Protein AF-A0AAD5II55-F1 (afdb_monomer)

Nearest PDB structures (foldseek):
  7eeb-assembly1_M  TM=4.948E-01  e=6.769E+00  Mus musculus
  8qbw-assembly1_A  TM=2.727E-01  e=3.934E+00  Nostoc punctiforme
  8xje-assembly3_C  TM=2.285E-01  e=5.649E+00  Campylobacter jejuni
  7o3x-assembly1_D  TM=2.751E-01  e=9.152E+00  Synechocystis sp. PCC 6803 substr. Kazusa

Sequence (160 aa):
MDKTEKFDFVLTSLQNTVIQVVPKINEISRMDQEHDDYPKQEIVVFLEQLEKGKELVATCADIPRWNKYKRRKYAKRFADMDSSLRKLLEVQFQAEQVLYIKKMLSEMAAINKKLDRINIQIPEGVSGGGESSNAAATDQSSDDQTAGRQSRFEMRFRRK

InterPro domains:
  IPR008808 Powdery mildew resistance protein, RPW8 domain [PF05659] (2-116)
  IPR008808 Powdery mildew resistance protein, RPW8 domain [PS51153] (1-127)

Solvent-accessible surface area (backbone atoms only — not comparable to full-atom values): 10007 Å² total; per-residue (Å²): 133,56,76,64,58,54,38,54,50,44,52,52,52,40,50,52,53,48,69,66,45,50,64,56,52,52,50,52,53,50,51,30,57,77,67,77,43,76,78,51,71,65,56,54,53,50,51,54,53,49,52,55,45,53,54,51,51,56,62,53,68,75,51,60,87,85,47,57,66,62,52,52,56,49,37,50,50,51,45,56,47,42,51,51,53,48,47,43,56,67,48,51,53,45,53,50,49,55,52,52,53,52,51,51,52,53,51,49,53,53,50,52,58,52,50,58,54,54,68,70,65,63,73,83,79,85,81,88,86,82,91,80,88,84,87,83,90,81,86,88,82,87,84,90,80,88,80,83,82,90,85,83,90,79,85,79,86,78,88,130

Structure (mmCIF, N/CA/C/O backbone):
data_AF-A0AAD5II55-F1
#
_entry.id   AF-A0AAD5II55-F1
#
loop_
_atom_site.group_PDB
_atom_site.id
_atom_site.type_symbol
_atom_site.label_atom_id
_atom_site.label_alt_id
_atom_site.label_comp_id
_atom_site.label_asym_id
_atom_site.label_entity_id
_atom_site.label_seq_id
_atom_site.pdbx_PDB_ins_code
_atom_site.Cartn_x
_atom_site.Cartn_y
_atom_site.Cartn_z
_atom_site.occupancy
_atom_site.B_iso_or_equiv
_atom_site.auth_seq_id
_atom_site.auth_comp_id
_atom_site.auth_asym_id
_atom_site.auth_atom_id
_atom_site.pdbx_PDB_model_num
ATOM 1 N N . MET A 1 1 ? 4.873 2.244 27.725 1.00 56.47 1 MET A N 1
ATOM 2 C CA . MET A 1 1 ? 3.871 2.730 26.761 1.00 56.47 1 MET A CA 1
ATOM 3 C C . MET A 1 1 ? 2.494 2.290 27.215 1.00 56.47 1 MET A C 1
ATOM 5 O O . MET A 1 1 ? 2.257 1.087 27.342 1.00 56.47 1 MET A O 1
ATOM 9 N N . ASP A 1 2 ? 1.616 3.245 27.501 1.00 70.75 2 ASP A N 1
ATOM 10 C CA . ASP A 1 2 ? 0.198 2.972 27.730 1.00 70.75 2 ASP A CA 1
ATOM 11 C C . ASP A 1 2 ? -0.461 2.443 26.437 1.00 70.75 2 ASP A C 1
ATOM 13 O O . ASP A 1 2 ? -0.000 2.659 25.315 1.00 70.75 2 ASP A O 1
ATOM 17 N N . LYS A 1 3 ? -1.561 1.699 26.576 1.00 62.81 3 LYS A N 1
ATOM 18 C CA . LYS A 1 3 ? -2.315 1.135 25.445 1.00 62.81 3 LYS A CA 1
ATOM 19 C C . LYS A 1 3 ? -2.918 2.212 24.545 1.00 62.81 3 LYS A C 1
ATOM 21 O O . LYS A 1 3 ? -3.147 1.930 23.372 1.00 62.81 3 LYS A O 1
ATOM 26 N N . THR A 1 4 ? -3.192 3.394 25.092 1.00 67.62 4 THR A N 1
ATOM 27 C CA . THR A 1 4 ? -3.694 4.547 24.338 1.00 67.62 4 THR A CA 1
ATOM 28 C C . THR A 1 4 ? -2.576 5.135 23.478 1.00 67.62 4 THR A C 1
ATOM 30 O O . THR A 1 4 ? -2.735 5.222 22.265 1.00 67.62 4 THR A O 1
ATOM 33 N N . GLU A 1 5 ? -1.395 5.356 24.067 1.00 74.44 5 GLU A N 1
ATOM 34 C CA . GLU A 1 5 ? -0.192 5.825 23.359 1.00 74.44 5 GLU A CA 1
ATOM 35 C C . GLU A 1 5 ? 0.206 4.897 22.203 1.00 74.44 5 GLU A C 1
ATOM 37 O O . GLU A 1 5 ? 0.572 5.356 21.125 1.00 74.44 5 GLU A O 1
ATOM 42 N N . LYS A 1 6 ? 0.099 3.573 22.394 1.00 77.00 6 LYS A N 1
ATOM 43 C CA . LYS A 1 6 ? 0.403 2.600 21.333 1.00 77.00 6 LYS A CA 1
ATOM 44 C C . LYS A 1 6 ? -0.558 2.706 20.144 1.00 77.00 6 LYS A C 1
ATOM 46 O O . LYS A 1 6 ? -0.139 2.486 19.012 1.00 77.00 6 LYS A O 1
ATOM 51 N N . PHE A 1 7 ? -1.837 2.993 20.389 1.00 77.00 7 PHE A N 1
ATOM 52 C CA . PHE A 1 7 ? -2.826 3.155 19.321 1.00 77.00 7 PHE A CA 1
ATOM 53 C C . PHE A 1 7 ? -2.544 4.419 18.505 1.00 77.00 7 PHE A C 1
ATOM 55 O O . PHE A 1 7 ? -2.477 4.344 17.280 1.00 77.00 7 PHE A O 1
ATOM 62 N N . ASP A 1 8 ? -2.318 5.543 19.185 1.00 81.75 8 ASP A N 1
ATOM 63 C CA . ASP A 1 8 ? -2.067 6.830 18.532 1.00 81.75 8 ASP A CA 1
ATOM 64 C C . ASP A 1 8 ? -0.751 6.804 17.736 1.00 81.75 8 ASP A C 1
ATOM 66 O O . ASP A 1 8 ? -0.700 7.281 16.601 1.00 81.75 8 ASP A O 1
ATOM 70 N N . PHE A 1 9 ? 0.291 6.156 18.271 1.00 85.75 9 PHE A N 1
ATOM 71 C CA . PHE A 1 9 ? 1.550 5.936 17.556 1.00 85.75 9 PHE A CA 1
ATOM 72 C C . PHE A 1 9 ? 1.359 5.148 16.252 1.00 85.75 9 PHE A C 1
ATOM 74 O O . PHE A 1 9 ? 1.837 5.574 15.201 1.00 85.75 9 PHE A O 1
ATOM 81 N N . VAL A 1 10 ? 0.649 4.014 16.300 1.00 84.88 10 VAL A N 1
ATOM 82 C CA . VAL A 1 10 ? 0.409 3.175 15.112 1.00 84.88 10 VAL A CA 1
ATOM 83 C C . VAL A 1 10 ? -0.384 3.941 14.056 1.00 84.88 10 VAL A C 1
ATOM 85 O O . VAL A 1 10 ? -0.035 3.890 12.879 1.00 84.88 10 VAL A O 1
ATOM 88 N N . LEU A 1 11 ? -1.418 4.681 14.465 1.00 85.06 11 LEU A N 1
ATOM 89 C CA . LEU A 1 11 ? -2.237 5.458 13.538 1.00 85.06 11 LEU A CA 1
ATOM 90 C C . LEU A 1 11 ? -1.430 6.584 12.876 1.00 85.06 11 LEU A C 1
ATOM 92 O O . LEU A 1 11 ? -1.518 6.772 11.666 1.00 85.06 11 LEU A O 1
ATOM 96 N N . THR A 1 12 ? -0.596 7.276 13.654 1.00 88.56 12 THR A N 1
ATOM 97 C CA . THR A 1 12 ? 0.290 8.338 13.155 1.00 88.56 12 THR A CA 1
ATOM 98 C C . THR A 1 12 ? 1.328 7.782 12.180 1.00 88.56 12 THR A C 1
ATOM 100 O O . THR A 1 12 ? 1.581 8.371 11.132 1.00 88.56 12 THR A O 1
ATOM 103 N N . SER A 1 13 ? 1.919 6.626 12.498 1.00 88.00 13 SER A N 1
ATOM 104 C CA . SER A 1 13 ? 2.882 5.956 11.621 1.00 88.00 13 SER A CA 1
ATOM 105 C C . SER A 1 13 ? 2.250 5.572 10.282 1.00 88.00 13 SER A C 1
ATOM 107 O O . SER A 1 13 ? 2.800 5.915 9.236 1.00 88.00 13 SER A O 1
ATOM 109 N N . LEU A 1 14 ? 1.061 4.960 10.315 1.00 88.81 14 LEU A N 1
ATOM 110 C CA . LEU A 1 14 ? 0.301 4.614 9.116 1.00 88.81 14 LEU A CA 1
ATOM 111 C C . LEU A 1 14 ? -0.046 5.861 8.291 1.00 88.81 14 LEU A C 1
ATOM 113 O O . LEU A 1 14 ? 0.156 5.874 7.079 1.00 88.81 14 LEU A O 1
ATOM 117 N N . GLN A 1 15 ? -0.528 6.924 8.939 1.00 89.75 15 GLN A N 1
ATOM 118 C CA . GLN A 1 15 ? -0.856 8.184 8.272 1.00 89.75 15 GLN A CA 1
ATOM 119 C C . GLN A 1 15 ? 0.362 8.780 7.557 1.00 89.75 15 GLN A C 1
ATOM 121 O O . GLN A 1 15 ? 0.253 9.184 6.401 1.00 89.75 15 GLN A O 1
ATOM 126 N N . ASN A 1 16 ? 1.525 8.790 8.211 1.00 90.50 16 ASN A N 1
ATOM 127 C CA . ASN A 1 16 ? 2.764 9.268 7.603 1.00 90.50 16 ASN A CA 1
ATOM 128 C C . ASN A 1 16 ? 3.149 8.436 6.374 1.00 90.50 16 ASN A C 1
ATOM 130 O O . ASN A 1 16 ? 3.485 9.012 5.340 1.00 90.50 16 ASN A O 1
ATOM 134 N N . THR A 1 17 ? 3.044 7.103 6.457 1.00 89.06 17 THR A N 1
ATOM 135 C CA . THR A 1 17 ? 3.273 6.210 5.311 1.00 89.06 17 THR A CA 1
ATOM 136 C C . THR A 1 17 ? 2.356 6.587 4.141 1.00 89.06 17 THR A C 1
ATOM 138 O O . THR A 1 17 ? 2.827 6.785 3.023 1.00 89.06 17 THR A O 1
ATOM 141 N N . VAL A 1 18 ? 1.054 6.752 4.390 1.00 90.44 18 VAL A N 1
ATOM 142 C CA . VAL A 1 18 ? 0.067 7.083 3.349 1.00 90.44 18 VAL A CA 1
ATOM 143 C C . VAL A 1 18 ? 0.353 8.446 2.712 1.00 90.44 18 VAL A C 1
ATOM 145 O O . VAL A 1 18 ? 0.413 8.537 1.487 1.00 90.44 18 VAL A O 1
ATOM 148 N N . ILE A 1 19 ? 0.593 9.488 3.519 1.00 93.00 19 ILE A N 1
ATOM 149 C CA . ILE A 1 19 ? 0.882 10.851 3.033 1.00 93.00 19 ILE A CA 1
ATOM 150 C C . ILE A 1 19 ? 2.122 10.876 2.132 1.00 93.00 19 ILE A C 1
ATOM 152 O O . ILE A 1 19 ? 2.153 11.607 1.146 1.00 93.00 19 ILE A O 1
ATOM 156 N N . GLN A 1 20 ? 3.143 10.081 2.452 1.00 89.62 20 GLN A N 1
ATOM 157 C CA . GLN A 1 20 ? 4.381 10.049 1.675 1.00 89.62 20 GLN A CA 1
ATOM 158 C C . GLN A 1 20 ? 4.263 9.242 0.379 1.00 89.62 20 GLN A C 1
ATOM 160 O O . GLN A 1 20 ? 4.888 9.591 -0.625 1.00 89.62 20 GLN A O 1
ATOM 165 N N . VAL A 1 21 ? 3.509 8.143 0.404 1.00 88.44 21 VAL A N 1
ATOM 166 C CA . VAL A 1 21 ? 3.527 7.140 -0.668 1.00 88.44 21 VAL A CA 1
ATOM 167 C C . VAL A 1 21 ? 2.437 7.385 -1.708 1.00 88.44 21 VAL A C 1
ATOM 169 O O . VAL A 1 21 ? 2.707 7.249 -2.900 1.00 88.44 21 VAL A O 1
ATOM 172 N N . VAL A 1 22 ? 1.234 7.797 -1.295 1.00 90.06 22 VAL A N 1
ATOM 173 C CA . VAL A 1 22 ? 0.099 7.996 -2.216 1.00 90.06 22 VAL A CA 1
ATOM 174 C C . VAL A 1 22 ? 0.416 8.970 -3.356 1.00 90.06 22 VAL A C 1
ATOM 176 O O . VAL A 1 22 ? 0.164 8.606 -4.504 1.00 90.06 22 VAL A O 1
ATOM 179 N N . PRO A 1 23 ? 1.027 10.150 -3.120 1.00 92.88 23 PRO A N 1
ATOM 180 C CA . PRO A 1 23 ? 1.348 11.067 -4.214 1.00 92.88 23 PRO A CA 1
ATOM 181 C C . PRO A 1 23 ? 2.283 10.443 -5.258 1.00 92.88 23 PRO A C 1
ATOM 183 O O . PRO A 1 23 ? 2.119 10.674 -6.450 1.00 92.88 23 PRO A O 1
ATOM 186 N N . LYS A 1 24 ? 3.236 9.612 -4.818 1.00 90.06 24 LYS A N 1
ATOM 187 C CA . LYS A 1 24 ? 4.198 8.941 -5.703 1.00 90.06 24 LYS A CA 1
ATOM 188 C C . LYS A 1 24 ? 3.529 7.858 -6.544 1.00 90.06 24 LYS A C 1
ATOM 190 O O . LYS A 1 24 ? 3.827 7.736 -7.722 1.00 90.06 24 LYS A O 1
ATOM 195 N N . ILE A 1 25 ? 2.625 7.082 -5.951 1.00 86.94 25 ILE A N 1
ATOM 196 C CA . ILE A 1 25 ? 1.902 6.029 -6.676 1.00 86.94 25 ILE A CA 1
ATOM 197 C C . ILE A 1 25 ? 0.906 6.620 -7.675 1.00 86.94 25 ILE A C 1
ATOM 199 O O . ILE A 1 25 ? 0.767 6.087 -8.774 1.00 86.94 25 ILE A O 1
ATOM 203 N N . ASN A 1 26 ? 0.274 7.747 -7.342 1.00 88.38 26 ASN A N 1
ATOM 204 C CA . ASN A 1 26 ? -0.575 8.469 -8.288 1.00 88.38 26 ASN A CA 1
ATOM 205 C C . ASN A 1 26 ? 0.228 8.984 -9.488 1.00 88.38 26 ASN A C 1
ATOM 207 O O . ASN A 1 26 ? -0.237 8.876 -10.617 1.00 88.38 26 ASN A O 1
ATOM 211 N N . GLU A 1 27 ? 1.438 9.495 -9.251 1.00 89.50 27 GLU A N 1
ATOM 212 C CA . GLU A 1 27 ? 2.340 9.923 -10.324 1.00 89.50 27 GLU A CA 1
ATOM 213 C C . GLU A 1 27 ? 2.714 8.758 -11.249 1.00 89.50 27 GLU A C 1
ATOM 215 O O . GLU A 1 27 ? 2.586 8.879 -12.464 1.00 89.50 27 GLU A O 1
ATOM 220 N N . ILE A 1 28 ? 3.095 7.606 -10.679 1.00 84.88 28 ILE A N 1
ATOM 221 C CA . ILE A 1 28 ? 3.406 6.393 -11.453 1.00 84.88 28 ILE A CA 1
ATOM 222 C C . ILE A 1 28 ? 2.187 5.949 -12.268 1.00 84.88 28 ILE A C 1
ATOM 224 O O . ILE A 1 28 ? 2.313 5.672 -13.452 1.00 84.88 28 ILE A O 1
ATOM 228 N N . SER A 1 29 ? 1.001 5.938 -11.658 1.00 83.88 29 SER A N 1
ATOM 229 C CA . SER A 1 29 ? -0.232 5.533 -12.345 1.00 83.88 29 SER A CA 1
ATOM 230 C C . SER A 1 29 ? -0.579 6.468 -13.506 1.00 83.88 29 SER A C 1
ATOM 232 O O . SER A 1 29 ? -1.087 6.011 -14.526 1.00 83.88 29 SER A O 1
ATOM 234 N N . ARG A 1 30 ? -0.305 7.774 -13.368 1.00 87.19 30 ARG A N 1
ATOM 235 C CA . ARG A 1 30 ? -0.500 8.747 -14.449 1.00 87.19 30 ARG A CA 1
ATOM 236 C C . ARG A 1 30 ? 0.478 8.499 -15.597 1.00 87.19 30 ARG A C 1
ATOM 238 O O . ARG A 1 30 ? 0.061 8.490 -16.746 1.00 87.19 30 ARG A O 1
ATOM 245 N N . MET A 1 31 ? 1.750 8.258 -15.284 1.00 82.88 31 MET A N 1
ATOM 246 C CA . MET A 1 31 ? 2.759 7.915 -16.289 1.00 82.88 31 MET A CA 1
ATOM 247 C C . MET A 1 31 ? 2.400 6.625 -17.034 1.00 82.88 31 MET A C 1
ATOM 249 O O . MET A 1 31 ? 2.469 6.601 -18.256 1.00 82.88 31 MET A O 1
ATOM 253 N N . ASP A 1 32 ? 1.979 5.575 -16.321 1.00 81.62 32 ASP A N 1
ATOM 254 C CA . ASP A 1 32 ? 1.573 4.310 -16.944 1.00 81.62 32 ASP A CA 1
ATOM 255 C C . ASP A 1 32 ? 0.414 4.550 -17.945 1.00 81.62 32 ASP A C 1
ATOM 257 O O . ASP A 1 32 ? 0.454 4.055 -19.068 1.00 81.62 32 ASP A O 1
ATOM 261 N N . GLN A 1 33 ? -0.564 5.402 -17.602 1.00 80.44 33 GLN A N 1
ATOM 262 C CA . GLN A 1 33 ? -1.641 5.808 -18.523 1.00 80.44 33 GLN A CA 1
ATOM 263 C C . GLN A 1 33 ? -1.143 6.594 -19.744 1.00 80.44 33 GLN A C 1
ATOM 265 O O . GLN A 1 33 ? -1.639 6.381 -20.845 1.00 80.44 33 GLN A O 1
ATOM 270 N N . GLU A 1 34 ? -0.187 7.510 -19.565 1.00 82.06 34 GLU A N 1
ATOM 271 C CA . GLU A 1 34 ? 0.408 8.287 -20.664 1.00 82.06 34 GLU A CA 1
ATOM 272 C C . GLU A 1 34 ? 1.179 7.394 -21.658 1.00 82.06 34 GLU A C 1
ATOM 274 O O . GLU A 1 34 ? 1.316 7.750 -22.829 1.00 82.06 34 GLU A O 1
ATOM 279 N N . HIS A 1 35 ? 1.659 6.232 -21.205 1.00 76.44 35 HIS A N 1
ATOM 280 C CA . HIS A 1 35 ? 2.429 5.275 -21.998 1.00 76.44 35 HIS A CA 1
ATOM 281 C C . HIS A 1 35 ? 1.611 4.081 -22.532 1.00 76.44 35 HIS A C 1
ATOM 283 O O . HIS A 1 35 ? 2.206 3.176 -23.116 1.00 76.44 35 HIS A O 1
ATOM 289 N N . ASP A 1 36 ? 0.277 4.080 -22.377 1.00 74.75 36 ASP A N 1
ATOM 290 C CA . ASP A 1 36 ? -0.605 2.932 -22.680 1.00 74.75 36 ASP A CA 1
ATOM 291 C C . ASP A 1 36 ? -0.168 1.628 -21.968 1.00 74.75 36 ASP A C 1
ATOM 293 O O . ASP A 1 36 ? -0.450 0.509 -22.411 1.00 74.75 36 ASP A O 1
ATOM 297 N N . ASP A 1 37 ? 0.507 1.763 -20.824 1.00 74.94 37 ASP A N 1
ATOM 298 C CA . ASP A 1 37 ? 0.908 0.646 -19.982 1.00 74.94 37 ASP A CA 1
ATOM 299 C C . ASP A 1 37 ? -0.247 0.238 -19.056 1.00 74.94 37 ASP A C 1
ATOM 301 O O . ASP A 1 37 ? -0.976 1.057 -18.487 1.00 74.94 37 ASP A O 1
ATOM 305 N N . TYR A 1 38 ? -0.417 -1.072 -18.864 1.00 67.06 38 TYR A N 1
ATOM 306 C CA . TYR A 1 38 ? -1.374 -1.573 -17.880 1.00 67.06 38 TYR A CA 1
ATOM 307 C C . TYR A 1 38 ? -0.916 -1.208 -16.461 1.00 67.06 38 TYR A C 1
ATOM 309 O O . TYR A 1 38 ? 0.264 -1.397 -16.143 1.00 67.06 38 TYR A O 1
ATOM 317 N N . PRO A 1 39 ? -1.837 -0.770 -15.575 1.00 68.31 39 PRO A N 1
ATOM 318 C CA . PRO A 1 39 ? -1.494 -0.489 -14.191 1.00 68.31 39 PRO A CA 1
ATOM 319 C C . PRO A 1 39 ? -0.881 -1.733 -13.557 1.00 68.31 39 PRO A C 1
ATOM 321 O O . PRO A 1 39 ? -1.451 -2.829 -13.606 1.00 68.31 39 PRO A O 1
ATOM 324 N N . LYS A 1 40 ? 0.299 -1.552 -12.965 1.00 79.69 40 LYS A N 1
ATOM 325 C CA . LYS A 1 40 ? 1.058 -2.651 -12.368 1.00 79.69 40 LYS A CA 1
ATOM 326 C C . LYS A 1 40 ? 0.231 -3.320 -11.274 1.00 79.69 40 LYS A C 1
ATOM 328 O O . LYS A 1 40 ? -0.425 -2.645 -10.474 1.00 79.69 40 LYS A O 1
ATOM 333 N N . GLN A 1 41 ? 0.256 -4.651 -11.233 1.00 83.31 41 GLN A N 1
ATOM 334 C CA . GLN A 1 41 ? -0.540 -5.445 -10.294 1.00 83.31 41 GLN A CA 1
ATOM 335 C C . GLN A 1 41 ? -0.314 -4.997 -8.841 1.00 83.31 41 GLN A C 1
ATOM 337 O O . GLN A 1 41 ? -1.219 -5.028 -8.013 1.00 83.31 41 GLN A O 1
ATOM 342 N N . GLU A 1 42 ? 0.886 -4.537 -8.530 1.00 83.75 42 GLU A N 1
ATOM 343 C CA . GLU A 1 42 ? 1.328 -4.123 -7.208 1.00 83.75 42 GLU A CA 1
ATOM 344 C C . GLU A 1 42 ? 0.766 -2.760 -6.818 1.00 83.75 42 GLU A C 1
ATOM 346 O O . GLU A 1 42 ? 0.423 -2.549 -5.655 1.00 83.75 42 GLU A O 1
ATOM 351 N N . ILE A 1 43 ? 0.567 -1.870 -7.794 1.00 85.31 43 ILE A N 1
ATOM 352 C CA . ILE A 1 43 ? -0.177 -0.620 -7.612 1.00 85.31 43 ILE A CA 1
ATOM 353 C C . ILE A 1 43 ? -1.643 -0.934 -7.314 1.00 85.31 43 ILE A C 1
ATOM 355 O O . ILE A 1 43 ? -2.205 -0.374 -6.373 1.00 85.31 43 ILE A O 1
ATOM 359 N N . VAL A 1 44 ? -2.251 -1.869 -8.050 1.00 87.69 44 VAL A N 1
ATOM 360 C CA . VAL A 1 44 ? -3.639 -2.293 -7.802 1.00 87.69 44 VAL A CA 1
ATOM 361 C C . VAL A 1 44 ? -3.785 -2.852 -6.385 1.00 87.69 44 VAL A C 1
ATOM 363 O O . VAL A 1 44 ? -4.626 -2.383 -5.618 1.00 87.69 44 VAL A O 1
ATOM 366 N N . VAL A 1 45 ? -2.911 -3.781 -5.985 1.00 89.50 45 VAL A N 1
ATOM 367 C CA . VAL A 1 45 ? -2.924 -4.369 -4.634 1.00 89.50 45 VAL A CA 1
ATOM 368 C C . VAL A 1 45 ? -2.661 -3.309 -3.557 1.00 89.50 45 VAL A C 1
ATOM 370 O O . VAL A 1 45 ? -3.273 -3.355 -2.486 1.00 89.50 45 VAL A O 1
ATOM 373 N N . PHE A 1 46 ? -1.786 -2.333 -3.820 1.00 89.88 46 PHE A N 1
ATOM 374 C CA . PHE A 1 46 ? -1.556 -1.214 -2.908 1.00 89.88 46 PHE A CA 1
ATOM 375 C C . PHE A 1 46 ? -2.832 -0.392 -2.688 1.00 89.88 46 PHE A C 1
ATOM 377 O O . PHE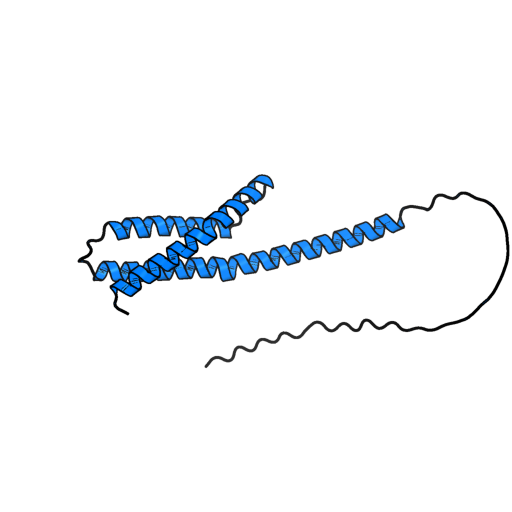 A 1 46 ? -3.211 -0.141 -1.541 1.00 89.88 46 PHE A O 1
ATOM 384 N N . LEU A 1 47 ? -3.514 -0.003 -3.768 1.00 89.44 47 LEU A N 1
ATOM 385 C CA . LEU A 1 47 ? -4.744 0.789 -3.708 1.00 89.44 47 LEU A CA 1
ATOM 386 C C . LEU A 1 47 ? -5.874 0.032 -2.997 1.00 89.44 47 LEU A C 1
ATOM 388 O O . LEU A 1 47 ? -6.544 0.603 -2.136 1.00 89.44 47 LEU A O 1
ATOM 392 N N . GLU A 1 48 ? -6.033 -1.266 -3.260 1.00 91.62 48 GLU A N 1
ATOM 393 C CA . GLU A 1 48 ? -6.988 -2.113 -2.533 1.00 91.62 48 GLU A CA 1
ATOM 394 C C . GLU A 1 48 ? -6.711 -2.144 -1.023 1.00 91.62 48 GLU A C 1
ATOM 396 O O . GLU A 1 48 ? -7.634 -2.149 -0.203 1.00 91.62 48 GLU A O 1
ATOM 401 N N . GLN A 1 49 ? -5.436 -2.173 -0.629 1.00 91.94 49 GLN A N 1
ATOM 402 C CA . GLN A 1 49 ? -5.058 -2.171 0.780 1.00 91.94 49 GLN A CA 1
ATOM 403 C C . GLN A 1 49 ? -5.363 -0.827 1.453 1.00 91.94 49 GLN A C 1
ATOM 405 O O . GLN A 1 49 ? -5.755 -0.807 2.624 1.00 91.94 49 GLN A O 1
ATOM 410 N N . LEU A 1 50 ? -5.236 0.284 0.721 1.00 91.69 50 LEU A N 1
ATOM 411 C CA . LEU A 1 50 ? -5.647 1.602 1.200 1.00 91.69 50 LEU A CA 1
ATOM 412 C C . LEU A 1 50 ? -7.163 1.719 1.358 1.00 91.69 50 LEU A C 1
ATOM 414 O O . LEU A 1 50 ? -7.614 2.276 2.360 1.00 91.69 50 LEU A O 1
ATOM 418 N N . GLU A 1 51 ? -7.948 1.152 0.441 1.00 92.12 51 GLU A N 1
ATOM 419 C CA . GLU A 1 51 ? -9.411 1.170 0.556 1.00 92.12 51 GLU A CA 1
ATOM 420 C C . GLU A 1 51 ? -9.878 0.382 1.792 1.00 92.12 51 GLU A C 1
ATOM 422 O O . GLU A 1 51 ? -10.649 0.895 2.606 1.00 92.12 51 GLU A O 1
ATOM 427 N N . LYS A 1 52 ? -9.288 -0.796 2.048 1.00 92.12 52 LYS A N 1
ATOM 428 C CA . LYS A 1 52 ? -9.495 -1.536 3.312 1.00 92.12 52 LYS A CA 1
ATOM 429 C C . LYS A 1 52 ? -9.106 -0.701 4.537 1.00 92.12 52 LYS A C 1
ATOM 431 O O . LYS A 1 52 ? -9.711 -0.825 5.603 1.00 92.12 52 LYS A O 1
ATOM 436 N N . GLY A 1 53 ? -8.081 0.142 4.412 1.00 90.88 53 GLY A N 1
ATOM 437 C CA . GLY A 1 53 ? -7.655 1.064 5.464 1.00 90.88 53 GLY A CA 1
ATOM 438 C C . GLY A 1 53 ? -8.672 2.148 5.757 1.00 90.88 53 GLY A C 1
ATOM 439 O O . GLY A 1 53 ? -8.974 2.402 6.924 1.00 90.88 53 GLY A O 1
ATOM 440 N N . LYS A 1 54 ? -9.261 2.729 4.716 1.00 91.12 54 LYS A N 1
ATOM 441 C CA . LYS A 1 54 ? -10.336 3.711 4.838 1.00 91.12 54 LYS A CA 1
ATOM 442 C C . LYS A 1 54 ? -11.548 3.125 5.566 1.00 91.12 54 LYS A C 1
ATOM 444 O O . LYS A 1 54 ? -12.033 3.736 6.519 1.00 91.12 54 LYS A O 1
ATOM 449 N N . GLU A 1 55 ? -11.972 1.914 5.206 1.00 92.06 55 GLU A N 1
ATOM 450 C CA . GLU A 1 55 ? -13.046 1.197 5.912 1.00 92.06 55 GLU A CA 1
ATOM 451 C C . GLU A 1 55 ? -12.699 0.927 7.386 1.00 92.06 55 GLU A C 1
ATOM 453 O O . GLU A 1 55 ? -13.536 1.080 8.284 1.00 92.06 55 GLU A O 1
ATOM 458 N N . LEU A 1 56 ? -11.443 0.556 7.659 1.00 91.50 56 LEU A N 1
ATOM 459 C CA . LEU A 1 56 ? -10.961 0.289 9.011 1.00 91.50 56 LEU A CA 1
ATOM 460 C C . LEU A 1 56 ? -10.969 1.554 9.883 1.00 91.50 56 LEU A C 1
ATOM 462 O O . LEU A 1 56 ? -11.364 1.479 11.049 1.00 91.50 56 LEU A O 1
ATOM 466 N N . VAL A 1 57 ? -10.564 2.703 9.328 1.00 89.62 57 VAL A N 1
ATOM 467 C CA . VAL A 1 57 ? -10.623 4.013 9.998 1.00 89.62 57 VAL A CA 1
ATOM 468 C C . VAL A 1 57 ? -12.067 4.414 10.274 1.00 89.62 57 VAL A C 1
ATOM 470 O O . VAL A 1 57 ? -12.374 4.750 11.418 1.00 89.62 57 VAL A O 1
ATOM 473 N N . ALA A 1 58 ? -12.951 4.311 9.278 1.00 90.50 58 ALA A N 1
ATOM 474 C CA . ALA A 1 58 ? -14.368 4.637 9.427 1.00 90.50 58 ALA A CA 1
ATOM 475 C C . ALA A 1 58 ? -15.010 3.812 10.552 1.00 90.50 58 ALA A C 1
ATOM 477 O O . ALA A 1 58 ? -15.536 4.363 11.515 1.00 90.50 58 ALA A O 1
ATOM 478 N N . THR A 1 59 ? -14.832 2.489 10.517 1.00 89.38 59 THR A N 1
ATOM 479 C CA . THR A 1 59 ? -15.381 1.603 11.554 1.00 89.38 59 THR A CA 1
ATOM 480 C C . THR A 1 59 ? -14.764 1.869 12.931 1.00 89.38 59 THR A C 1
ATOM 482 O O . THR A 1 59 ? -15.407 1.656 13.959 1.00 89.38 59 THR A O 1
ATOM 485 N N . CYS A 1 60 ? -13.499 2.301 12.992 1.00 87.31 60 CYS A N 1
ATOM 486 C CA . CYS A 1 60 ? -12.854 2.639 14.256 1.00 87.31 60 CYS A CA 1
ATOM 487 C C . CYS A 1 60 ? -13.382 3.950 14.856 1.00 87.31 60 CYS A C 1
ATOM 489 O O . CYS A 1 60 ? -13.429 4.062 16.084 1.00 87.31 60 CYS A O 1
ATOM 491 N N . ALA A 1 61 ? -13.760 4.922 14.021 1.00 86.62 61 ALA A N 1
ATOM 492 C CA . ALA A 1 61 ? -14.289 6.213 14.456 1.00 86.62 61 ALA A CA 1
ATOM 493 C C . ALA A 1 61 ? -15.619 6.065 15.213 1.00 86.62 61 ALA A C 1
ATOM 495 O O . ALA A 1 61 ? -15.841 6.761 16.204 1.00 86.62 61 ALA A O 1
ATOM 496 N N . ASP A 1 62 ? -16.436 5.083 14.830 1.00 89.12 62 ASP A N 1
ATOM 497 C CA . ASP A 1 62 ? -17.726 4.789 15.467 1.00 89.12 62 ASP A CA 1
ATOM 498 C C . ASP A 1 62 ? -17.599 4.106 16.840 1.00 89.12 62 ASP A C 1
ATOM 500 O O . ASP A 1 62 ? -18.586 3.895 17.550 1.00 89.12 62 ASP A O 1
ATOM 504 N N . ILE A 1 63 ? -16.388 3.707 17.247 1.00 86.19 63 ILE A N 1
ATOM 505 C CA . ILE A 1 63 ? -16.175 2.977 18.499 1.00 86.19 63 ILE A CA 1
ATOM 506 C C . ILE A 1 63 ? -16.104 3.968 19.665 1.00 86.19 63 ILE A C 1
ATOM 508 O O . ILE A 1 63 ? -15.176 4.779 19.731 1.00 86.19 63 ILE A O 1
ATOM 512 N N . PRO A 1 64 ? -16.985 3.845 20.678 1.00 85.62 64 PRO A N 1
ATOM 513 C CA . PRO A 1 64 ? -16.925 4.712 21.845 1.00 85.62 64 PRO A CA 1
ATOM 514 C C . PRO A 1 64 ? -15.577 4.606 22.568 1.00 85.62 64 PRO A C 1
ATOM 516 O O . PRO A 1 64 ? -15.057 3.505 22.779 1.00 85.62 64 PRO A O 1
ATOM 519 N N . ARG A 1 65 ? -15.032 5.742 23.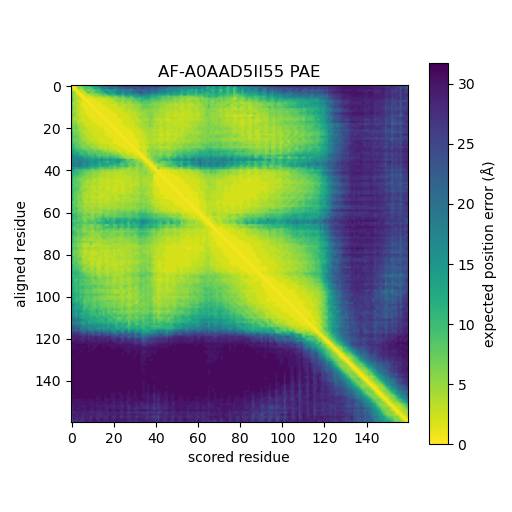030 1.00 78.88 65 ARG A N 1
ATOM 520 C CA . ARG A 1 65 ? -13.712 5.806 23.698 1.00 78.88 65 ARG A CA 1
ATOM 521 C C . ARG A 1 65 ? -13.586 4.872 24.907 1.00 78.88 65 ARG A C 1
ATOM 523 O O . ARG A 1 65 ? -12.488 4.385 25.178 1.00 78.88 65 ARG A O 1
ATOM 530 N N . TRP A 1 66 ? -14.686 4.600 25.610 1.00 82.12 66 TRP A N 1
ATOM 531 C CA . TRP A 1 66 ? -14.719 3.698 26.765 1.00 82.12 66 TRP A CA 1
ATOM 532 C C . TRP A 1 66 ? -14.568 2.215 26.384 1.00 82.12 66 TRP A C 1
ATOM 534 O O . TRP A 1 66 ? -14.174 1.403 27.223 1.00 82.12 66 TRP A O 1
ATOM 544 N N . ASN A 1 67 ? -14.786 1.840 25.118 1.00 87.06 67 ASN A N 1
ATOM 545 C CA . ASN A 1 67 ? -14.634 0.465 24.646 1.00 87.06 67 ASN A CA 1
ATOM 546 C C . ASN A 1 67 ? -13.160 0.113 24.364 1.00 87.06 67 ASN A C 1
ATOM 548 O O . ASN A 1 67 ? -12.712 -0.051 23.224 1.00 87.06 67 ASN A O 1
ATOM 552 N N . LYS A 1 68 ? -12.389 -0.032 25.447 1.00 82.25 68 LYS A N 1
ATOM 553 C CA . LYS A 1 68 ? -10.949 -0.335 25.407 1.00 82.25 68 LYS A CA 1
ATOM 554 C C . LYS A 1 68 ? -10.633 -1.671 24.721 1.00 82.25 68 LYS A C 1
ATOM 556 O O . LYS A 1 68 ? -9.575 -1.797 24.106 1.00 82.25 68 LYS A O 1
ATOM 561 N N . TYR A 1 69 ? -11.524 -2.663 24.814 1.00 86.31 69 TYR A N 1
ATOM 562 C CA . TYR A 1 69 ? -11.346 -3.963 24.158 1.00 86.31 69 TYR A CA 1
ATOM 563 C C . TYR A 1 69 ? -11.389 -3.827 22.632 1.00 86.31 69 TYR A C 1
ATOM 565 O O . TYR A 1 69 ? -10.437 -4.228 21.958 1.00 86.31 69 TYR A O 1
ATOM 573 N N . LYS A 1 70 ? -12.441 -3.194 22.087 1.00 86.38 70 LYS A N 1
ATOM 574 C CA . LYS A 1 70 ? -12.533 -2.942 20.644 1.00 86.38 70 LYS A CA 1
ATOM 575 C C . LYS A 1 70 ? -11.362 -2.080 20.171 1.00 86.38 70 LYS A C 1
ATOM 577 O O . LYS A 1 70 ? -10.698 -2.472 19.218 1.00 86.38 70 LYS A O 1
ATOM 582 N N . ARG A 1 71 ? -11.009 -0.997 20.877 1.00 82.62 71 ARG A N 1
ATOM 583 C CA . ARG A 1 71 ? -9.851 -0.159 20.501 1.00 82.62 71 ARG A CA 1
ATOM 584 C C . ARG A 1 71 ? -8.540 -0.945 20.407 1.00 82.62 71 ARG A C 1
ATOM 586 O O . ARG A 1 71 ? -7.814 -0.772 19.436 1.00 82.62 71 ARG A O 1
ATOM 593 N N . ARG A 1 72 ? -8.251 -1.868 21.337 1.00 84.62 72 ARG A N 1
ATOM 594 C CA . ARG A 1 72 ? -7.062 -2.742 21.218 1.00 84.62 72 ARG A CA 1
ATOM 595 C C . ARG A 1 72 ? -7.115 -3.650 19.991 1.00 84.62 72 ARG A C 1
ATOM 597 O O . ARG A 1 72 ? -6.090 -3.840 19.343 1.00 84.62 72 ARG A O 1
ATOM 604 N N . LYS A 1 73 ? -8.286 -4.209 19.668 1.00 88.56 73 LYS A N 1
ATOM 605 C CA . LYS A 1 73 ? -8.461 -5.039 18.466 1.00 88.56 73 LYS A CA 1
ATOM 606 C C . LYS A 1 73 ? -8.171 -4.234 17.195 1.00 88.56 73 LYS A C 1
ATOM 608 O O . LYS A 1 73 ? -7.488 -4.739 16.311 1.00 88.56 73 LYS A O 1
ATOM 613 N N . TYR A 1 74 ? -8.630 -2.985 17.128 1.00 88.12 74 TYR A N 1
ATOM 614 C CA . TYR A 1 74 ? -8.347 -2.093 15.999 1.00 88.12 74 TYR A CA 1
ATOM 615 C C . TYR A 1 74 ? -6.893 -1.620 15.964 1.00 88.12 74 TYR A C 1
ATOM 617 O O . TYR A 1 74 ? -6.312 -1.610 14.889 1.00 88.12 74 TYR A O 1
ATOM 625 N N . ALA A 1 75 ? -6.260 -1.354 17.113 1.00 85.25 75 ALA A N 1
ATOM 626 C CA . ALA A 1 75 ? -4.822 -1.069 17.180 1.00 85.25 75 ALA A CA 1
ATOM 627 C C . ALA A 1 75 ? -3.993 -2.172 16.505 1.00 85.25 75 ALA A C 1
ATOM 629 O O . ALA A 1 75 ? -3.081 -1.890 15.735 1.00 85.25 75 ALA A O 1
ATOM 630 N N . LYS A 1 76 ? -4.343 -3.440 16.771 1.00 89.12 76 LYS A N 1
ATOM 631 C CA . LYS A 1 76 ? -3.709 -4.586 16.115 1.00 89.12 76 LYS A CA 1
ATOM 632 C C . LYS A 1 76 ? -3.966 -4.583 14.605 1.00 89.12 76 LYS A C 1
ATOM 634 O O . LYS A 1 76 ? -3.022 -4.729 13.848 1.00 89.12 76 LYS A O 1
ATOM 639 N N . ARG A 1 77 ? -5.209 -4.350 14.170 1.00 91.94 77 ARG A N 1
ATOM 640 C CA . ARG A 1 77 ? -5.554 -4.287 12.738 1.00 91.94 77 ARG A CA 1
ATOM 641 C C . ARG A 1 77 ? -4.805 -3.176 11.994 1.00 91.94 77 ARG A C 1
ATOM 643 O O . ARG A 1 77 ? -4.340 -3.419 10.889 1.00 91.94 77 ARG A O 1
ATOM 650 N N . PHE A 1 78 ? -4.653 -1.995 12.595 1.00 90.06 78 PHE A N 1
ATOM 651 C CA . PHE A 1 78 ? -3.855 -0.914 12.009 1.00 90.06 78 PHE A CA 1
ATOM 652 C C . PHE A 1 78 ? -2.371 -1.281 11.922 1.00 90.06 78 PHE A C 1
ATOM 654 O O . PHE A 1 78 ? -1.738 -0.988 10.915 1.00 90.06 78 PHE A O 1
ATOM 661 N N . ALA A 1 79 ? -1.825 -1.967 12.930 1.00 89.12 79 ALA A N 1
ATOM 662 C CA . ALA A 1 79 ? -0.442 -2.440 12.889 1.00 89.12 79 ALA A CA 1
ATOM 663 C C . ALA A 1 79 ? -0.229 -3.514 11.807 1.00 89.12 79 ALA A C 1
ATOM 665 O O . ALA A 1 79 ? 0.750 -3.454 11.067 1.00 89.12 79 ALA A O 1
ATOM 666 N N . ASP A 1 80 ? -1.162 -4.462 11.677 1.00 92.44 80 ASP A N 1
ATOM 667 C CA . ASP A 1 80 ? -1.127 -5.491 10.632 1.00 92.44 80 ASP A CA 1
ATOM 668 C C . ASP A 1 80 ? -1.212 -4.849 9.230 1.00 92.44 80 ASP A C 1
ATOM 670 O O . ASP A 1 80 ? -0.541 -5.281 8.290 1.00 92.44 80 ASP A O 1
ATOM 674 N N . MET A 1 81 ? -1.997 -3.775 9.093 1.00 92.75 81 MET A N 1
ATOM 675 C CA . MET A 1 81 ? -2.116 -3.003 7.858 1.00 92.75 81 MET A CA 1
ATOM 676 C C . MET A 1 81 ? -0.847 -2.224 7.511 1.00 92.75 81 MET A C 1
ATOM 678 O O . MET A 1 81 ? -0.377 -2.354 6.383 1.00 92.75 81 MET A O 1
ATOM 682 N N . ASP A 1 82 ? -0.275 -1.464 8.451 1.00 89.75 82 ASP A N 1
ATOM 683 C CA . ASP A 1 82 ? 0.991 -0.746 8.233 1.00 89.75 82 ASP A CA 1
ATOM 684 C C . ASP A 1 82 ? 2.110 -1.728 7.862 1.00 89.75 82 ASP A C 1
ATOM 686 O O . ASP A 1 82 ? 2.830 -1.516 6.890 1.00 89.75 82 ASP A O 1
ATOM 690 N N . SER A 1 83 ? 2.186 -2.876 8.546 1.00 90.94 83 SER A N 1
ATOM 691 C CA . SER A 1 83 ? 3.135 -3.941 8.206 1.00 90.94 83 SER A CA 1
ATOM 692 C C . SER A 1 83 ? 2.917 -4.499 6.796 1.00 90.94 83 SER A C 1
ATOM 694 O O . SER A 1 83 ? 3.888 -4.737 6.079 1.00 90.94 83 SER A O 1
ATOM 696 N N . SER A 1 84 ? 1.662 -4.686 6.379 1.00 91.38 84 SER A N 1
ATOM 697 C CA . SER A 1 84 ? 1.339 -5.174 5.034 1.00 91.38 84 SER A CA 1
ATOM 698 C C . SER A 1 84 ? 1.725 -4.160 3.954 1.00 91.38 84 SER A C 1
ATOM 700 O O . SER A 1 84 ? 2.321 -4.546 2.951 1.00 91.38 84 SER A O 1
ATOM 702 N N . LEU A 1 85 ? 1.450 -2.869 4.179 1.00 91.25 85 LEU A N 1
ATOM 703 C CA . LEU A 1 85 ? 1.837 -1.789 3.267 1.00 91.25 85 LEU A CA 1
AT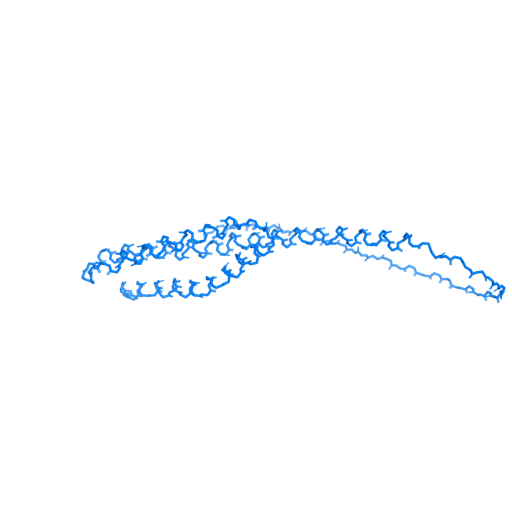OM 704 C C . LEU A 1 85 ? 3.360 -1.672 3.160 1.00 91.25 85 LEU A C 1
ATOM 706 O O . LEU A 1 85 ? 3.890 -1.639 2.054 1.00 91.25 85 LEU A O 1
ATOM 710 N N . ARG A 1 86 ? 4.076 -1.688 4.291 1.00 90.12 86 ARG A N 1
ATOM 711 C CA . ARG A 1 86 ? 5.547 -1.691 4.300 1.00 90.12 86 ARG A CA 1
ATOM 712 C C . ARG A 1 86 ? 6.111 -2.878 3.543 1.00 90.12 86 ARG A C 1
ATOM 714 O O . ARG A 1 86 ? 6.959 -2.689 2.686 1.00 90.12 86 ARG A O 1
ATOM 721 N N . LYS A 1 87 ? 5.598 -4.087 3.784 1.00 91.50 87 LYS A N 1
ATOM 722 C CA . LYS A 1 87 ? 6.042 -5.288 3.067 1.00 91.50 87 LYS A CA 1
ATOM 723 C C . LYS A 1 87 ? 5.839 -5.161 1.558 1.00 91.50 87 LYS A C 1
ATOM 725 O O . LYS A 1 87 ? 6.703 -5.583 0.796 1.00 91.50 87 LYS A O 1
ATOM 730 N N . LEU A 1 88 ? 4.712 -4.607 1.123 1.00 89.38 88 LEU A N 1
ATOM 731 C CA . LEU A 1 88 ? 4.444 -4.398 -0.296 1.00 89.38 88 LEU A CA 1
ATOM 732 C C . LEU A 1 88 ? 5.469 -3.429 -0.911 1.00 89.38 88 LEU A C 1
ATOM 734 O O . LEU A 1 88 ? 6.072 -3.739 -1.934 1.00 89.38 88 LEU A O 1
ATOM 738 N N . LEU A 1 89 ? 5.739 -2.312 -0.233 1.00 87.56 89 LEU A N 1
ATOM 739 C CA . LEU A 1 89 ? 6.693 -1.293 -0.682 1.00 87.56 89 LEU A CA 1
ATOM 740 C C . LEU A 1 89 ? 8.154 -1.766 -0.643 1.00 87.56 89 LEU A C 1
ATOM 742 O O . LEU A 1 89 ? 8.925 -1.494 -1.558 1.00 87.56 89 LEU A O 1
ATOM 746 N N . GLU A 1 90 ? 8.548 -2.458 0.421 1.00 89.56 90 GLU A N 1
ATOM 747 C CA . GLU A 1 90 ? 9.932 -2.869 0.668 1.00 89.56 90 GLU A CA 1
ATOM 748 C C . GLU A 1 90 ? 10.295 -4.163 -0.057 1.00 89.56 90 GLU A C 1
ATOM 750 O O . GLU A 1 90 ? 11.457 -4.368 -0.373 1.00 89.56 90 GLU A O 1
ATOM 755 N N . VAL A 1 91 ? 9.336 -5.052 -0.324 1.00 88.94 91 VAL A N 1
ATOM 756 C CA . VAL A 1 91 ? 9.630 -6.355 -0.937 1.00 88.94 91 VAL A CA 1
ATOM 757 C C . VAL A 1 91 ? 9.161 -6.413 -2.381 1.00 88.94 91 VAL A C 1
ATOM 759 O O . VAL A 1 91 ? 9.968 -6.713 -3.254 1.00 88.94 91 VAL A O 1
ATOM 762 N N . GLN A 1 92 ? 7.879 -6.145 -2.642 1.00 84.62 92 GLN A N 1
ATOM 763 C CA . GLN A 1 92 ? 7.302 -6.340 -3.980 1.00 84.62 92 GLN A CA 1
ATOM 764 C C . GLN A 1 92 ? 7.785 -5.240 -4.928 1.00 84.62 92 GLN A C 1
ATOM 766 O O . GLN A 1 92 ? 8.573 -5.510 -5.832 1.00 84.62 92 GLN A O 1
ATOM 771 N N . PHE A 1 93 ? 7.503 -3.979 -4.587 1.00 86.06 93 PHE A N 1
ATOM 772 C CA . PHE A 1 93 ? 7.937 -2.825 -5.383 1.00 86.06 93 PHE A CA 1
ATOM 773 C C . PHE A 1 93 ? 9.456 -2.783 -5.614 1.00 86.06 93 PHE A C 1
ATOM 775 O O . PHE A 1 93 ? 9.913 -2.405 -6.695 1.00 86.06 93 PHE A O 1
ATOM 782 N N . GLN A 1 94 ? 10.263 -3.166 -4.616 1.00 87.19 94 GLN A N 1
ATOM 783 C CA . GLN A 1 94 ? 11.717 -3.246 -4.788 1.00 87.19 94 GLN A CA 1
ATOM 784 C C . GLN A 1 94 ? 12.127 -4.372 -5.745 1.00 87.19 94 GLN A C 1
ATOM 786 O O . GLN A 1 94 ? 12.994 -4.161 -6.595 1.00 87.19 94 GLN A O 1
ATOM 791 N N . ALA A 1 95 ? 11.514 -5.554 -5.637 1.00 86.62 95 ALA A N 1
ATOM 792 C CA . ALA A 1 95 ? 11.797 -6.671 -6.532 1.00 86.62 95 ALA A CA 1
ATOM 793 C C . ALA A 1 95 ? 11.425 -6.343 -7.987 1.00 86.62 95 ALA A C 1
ATOM 795 O O . ALA A 1 95 ? 12.232 -6.600 -8.887 1.00 86.62 95 ALA A O 1
ATOM 796 N N . GLU A 1 96 ? 10.265 -5.720 -8.229 1.00 84.50 96 GLU A N 1
ATOM 797 C CA . GLU A 1 96 ? 9.900 -5.253 -9.571 1.00 84.50 96 GLU A CA 1
ATOM 798 C C . GLU A 1 96 ? 10.865 -4.200 -10.092 1.00 84.50 96 GLU A C 1
ATOM 800 O O . GLU A 1 96 ? 11.308 -4.318 -11.231 1.00 84.50 96 GLU A O 1
ATOM 805 N N . GLN A 1 97 ? 11.239 -3.196 -9.289 1.00 86.25 97 GLN A N 1
ATOM 806 C CA . GLN A 1 97 ? 12.213 -2.189 -9.722 1.00 86.25 97 GLN A CA 1
ATOM 807 C C . GLN A 1 97 ? 13.516 -2.835 -10.196 1.00 86.25 97 GLN A C 1
ATOM 809 O O . GLN A 1 97 ? 14.013 -2.504 -11.272 1.00 86.25 97 GLN A O 1
ATOM 814 N N . VAL A 1 98 ? 14.044 -3.804 -9.442 1.00 90.88 98 VAL A N 1
ATOM 815 C CA . VAL A 1 98 ? 15.257 -4.537 -9.834 1.00 90.88 98 VAL A CA 1
ATOM 816 C C . VAL A 1 98 ? 15.049 -5.295 -11.147 1.00 90.88 98 VAL A C 1
ATOM 818 O O . VAL A 1 98 ? 15.946 -5.311 -11.995 1.00 90.88 98 VAL A O 1
ATOM 821 N N . LEU A 1 99 ? 13.883 -5.914 -11.342 1.00 89.19 99 LEU A N 1
ATOM 822 C CA . LEU A 1 99 ? 13.553 -6.608 -12.586 1.00 89.19 99 LEU A CA 1
ATOM 823 C C . LEU A 1 99 ? 13.470 -5.640 -13.776 1.00 89.19 99 LEU A C 1
ATOM 825 O O . LEU A 1 99 ? 14.061 -5.920 -14.820 1.00 89.19 99 LEU A O 1
ATOM 829 N N . TYR A 1 100 ? 12.784 -4.507 -13.622 1.00 86.81 100 TYR A N 1
ATOM 830 C CA . TYR A 1 100 ? 12.670 -3.470 -14.650 1.00 86.81 100 TYR A CA 1
ATOM 831 C C . TYR A 1 100 ? 14.040 -2.910 -15.040 1.00 86.81 100 TYR A C 1
ATOM 833 O O . TYR A 1 100 ? 14.358 -2.862 -16.226 1.00 86.81 100 TYR A O 1
ATOM 841 N N . ILE A 1 101 ? 14.891 -2.580 -14.063 1.00 92.06 101 ILE A N 1
ATOM 842 C CA . ILE A 1 101 ? 16.258 -2.098 -14.315 1.00 92.06 101 ILE A CA 1
ATOM 843 C C . ILE A 1 101 ? 17.058 -3.135 -15.113 1.00 92.06 101 ILE A C 1
ATOM 845 O O . ILE A 1 101 ? 17.728 -2.791 -16.083 1.00 92.06 101 ILE A O 1
ATOM 849 N N . LYS A 1 102 ? 16.969 -4.423 -14.756 1.00 94.00 102 LYS A N 1
ATOM 850 C CA . LYS A 1 102 ? 17.666 -5.493 -15.491 1.00 94.00 102 LYS A CA 1
ATOM 851 C C . LYS A 1 102 ? 17.177 -5.633 -16.934 1.00 94.00 102 LYS A C 1
ATOM 853 O O . LYS A 1 102 ? 18.008 -5.810 -17.823 1.00 94.00 102 LYS A O 1
ATOM 858 N N . LYS A 1 103 ? 15.863 -5.558 -17.169 1.00 91.88 103 LYS A N 1
ATOM 859 C CA . LYS A 1 103 ? 15.286 -5.593 -18.525 1.00 91.88 103 LYS A CA 1
ATOM 860 C C . LYS A 1 103 ? 15.774 -4.406 -19.353 1.00 91.88 103 LYS A C 1
ATOM 862 O O . LYS A 1 103 ? 16.337 -4.617 -20.422 1.00 91.88 103 LYS A O 1
ATOM 867 N N . MET A 1 104 ? 15.680 -3.198 -18.798 1.00 93.62 104 MET A N 1
ATOM 868 C CA . MET A 1 104 ? 16.153 -1.968 -19.435 1.00 93.62 104 MET A CA 1
ATOM 869 C C . MET A 1 104 ? 17.641 -2.051 -19.802 1.00 93.62 104 MET A C 1
ATOM 871 O O . MET A 1 104 ? 18.010 -1.760 -20.935 1.00 93.62 104 MET A O 1
ATOM 875 N N . LEU A 1 105 ? 18.501 -2.517 -18.889 1.00 95.19 105 LEU A N 1
ATOM 876 C CA . LEU A 1 105 ? 19.931 -2.698 -19.172 1.00 95.19 105 LEU A CA 1
ATOM 877 C C . LEU A 1 105 ? 20.180 -3.704 -20.306 1.00 95.19 105 LEU A C 1
ATOM 879 O O . LEU A 1 105 ? 21.057 -3.490 -21.142 1.00 95.19 105 LEU A O 1
ATOM 883 N N . SER A 1 106 ? 19.408 -4.792 -20.355 1.00 94.00 106 SER A N 1
ATOM 884 C CA . SER A 1 106 ? 19.503 -5.783 -21.432 1.00 94.00 106 SER A CA 1
ATOM 885 C C . SER A 1 106 ? 19.077 -5.204 -22.782 1.00 94.00 106 SER A C 1
ATOM 887 O O . SER A 1 106 ? 19.722 -5.462 -23.799 1.00 94.00 106 SER A O 1
ATOM 889 N N . GLU A 1 107 ? 17.998 -4.425 -22.805 1.00 93.19 107 GLU A N 1
ATOM 890 C CA . GLU A 1 107 ? 17.510 -3.753 -24.010 1.00 93.19 107 GLU A CA 1
ATOM 891 C C . GLU A 1 107 ? 18.512 -2.705 -24.499 1.00 93.19 107 GLU A C 1
ATOM 893 O O . GLU A 1 107 ? 18.864 -2.704 -25.678 1.00 93.19 107 GLU A O 1
ATOM 898 N N . MET A 1 108 ? 19.067 -1.893 -23.594 1.00 95.00 108 MET A N 1
ATOM 899 C CA . MET A 1 108 ? 20.129 -0.931 -23.903 1.00 95.00 108 MET A CA 1
ATOM 900 C C . MET A 1 108 ? 21.369 -1.613 -24.491 1.00 95.00 108 MET A C 1
ATOM 902 O O . MET A 1 108 ? 21.904 -1.156 -25.499 1.00 95.00 108 MET A O 1
ATOM 906 N N . ALA A 1 109 ? 21.803 -2.744 -23.926 1.00 93.88 109 ALA A N 1
ATOM 907 C CA . ALA A 1 109 ? 22.926 -3.505 -24.472 1.00 93.88 109 ALA A CA 1
ATOM 908 C C . ALA A 1 109 ? 22.639 -4.018 -25.896 1.00 93.88 109 ALA A C 1
ATOM 910 O O . ALA A 1 109 ? 23.509 -3.975 -26.770 1.00 93.88 109 ALA A O 1
ATOM 911 N N . ALA A 1 110 ? 21.409 -4.473 -26.157 1.00 93.19 110 ALA A N 1
ATOM 912 C 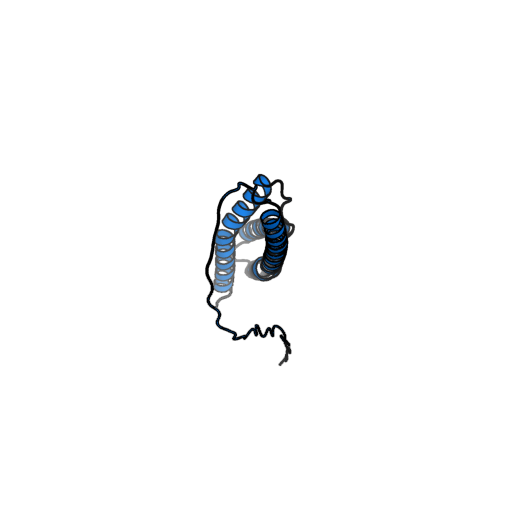CA . ALA A 1 110 ? 20.991 -4.889 -27.492 1.00 93.19 110 ALA A CA 1
ATOM 913 C C . ALA A 1 110 ? 20.942 -3.711 -28.480 1.00 93.19 110 ALA A C 1
ATOM 915 O O . ALA A 1 110 ? 21.332 -3.878 -29.638 1.00 93.19 110 ALA A O 1
ATOM 916 N N . ILE A 1 111 ? 20.494 -2.534 -28.032 1.00 94.31 111 ILE A N 1
ATOM 917 C CA . ILE A 1 111 ? 20.482 -1.295 -28.822 1.00 94.31 111 ILE A CA 1
ATOM 918 C C . ILE A 1 111 ? 21.911 -0.879 -29.183 1.00 94.31 111 ILE A C 1
ATOM 920 O O . ILE A 1 111 ? 22.190 -0.698 -30.366 1.00 94.31 111 ILE A O 1
ATOM 924 N N . ASN A 1 112 ? 22.831 -0.827 -28.216 1.00 90.88 112 ASN A N 1
ATOM 925 C CA . ASN A 1 112 ? 24.234 -0.469 -28.460 1.00 90.88 112 ASN A CA 1
ATOM 926 C C . ASN A 1 112 ? 24.878 -1.398 -29.497 1.00 90.88 112 ASN A C 1
ATOM 928 O O . ASN A 1 112 ? 25.444 -0.939 -30.482 1.00 90.88 112 ASN A O 1
ATOM 932 N N . LYS A 1 113 ? 24.662 -2.713 -29.371 1.00 91.81 113 LYS A N 1
ATOM 933 C CA . LYS A 1 113 ? 25.172 -3.691 -30.342 1.00 91.81 113 LYS A CA 1
ATOM 934 C C . LYS A 1 113 ? 24.610 -3.491 -31.756 1.00 91.81 113 LYS A C 1
ATOM 936 O O . LYS A 1 113 ? 25.284 -3.806 -32.736 1.00 91.81 113 LYS A O 1
ATOM 941 N N . LYS A 1 114 ? 23.355 -3.046 -31.889 1.00 89.56 114 LYS A N 1
ATOM 942 C CA . LYS A 1 114 ? 22.770 -2.705 -33.197 1.00 89.56 114 LYS A CA 1
ATOM 943 C C . LYS A 1 114 ? 23.388 -1.423 -33.752 1.00 89.56 114 LYS A C 1
ATOM 945 O O . LYS A 1 114 ? 23.684 -1.388 -34.941 1.00 89.56 114 LYS A O 1
ATOM 950 N N . LEU A 1 115 ? 23.612 -0.420 -32.904 1.00 89.50 115 LEU A N 1
ATOM 951 C CA . LEU A 1 115 ? 24.250 0.837 -33.288 1.00 89.50 115 LEU A CA 1
ATOM 952 C C . LEU A 1 115 ? 25.678 0.609 -33.807 1.00 89.50 115 LEU A C 1
ATOM 954 O O . LEU A 1 115 ? 26.007 1.094 -34.886 1.00 89.50 115 LEU A O 1
ATOM 958 N N . ASP A 1 116 ? 26.470 -0.224 -33.125 1.00 87.06 116 ASP A N 1
ATOM 959 C CA . ASP A 1 116 ? 27.829 -0.587 -33.556 1.00 87.06 116 ASP A CA 1
ATOM 960 C C . ASP A 1 116 ? 27.842 -1.211 -34.960 1.00 87.06 116 ASP A C 1
ATOM 962 O O . ASP A 1 116 ? 28.727 -0.948 -35.771 1.00 87.06 116 ASP A O 1
ATOM 966 N N . ARG A 1 117 ? 26.825 -2.020 -35.285 1.00 82.38 117 ARG A N 1
ATOM 967 C CA . ARG A 1 117 ? 26.683 -2.637 -36.614 1.00 82.38 117 ARG A CA 1
ATOM 968 C C . ARG A 1 117 ? 26.321 -1.624 -37.696 1.00 82.38 117 ARG A C 1
ATOM 970 O O . ARG A 1 117 ? 26.802 -1.766 -38.814 1.00 82.38 117 ARG A O 1
ATOM 977 N N . ILE A 1 118 ? 25.488 -0.631 -37.377 1.00 83.25 118 ILE A N 1
ATOM 978 C CA . ILE A 1 118 ? 25.121 0.445 -38.311 1.00 83.25 118 ILE A CA 1
ATOM 979 C C . ILE A 1 118 ? 26.341 1.333 -38.591 1.00 83.25 118 ILE A C 1
ATOM 981 O O . ILE A 1 118 ? 26.582 1.681 -39.743 1.00 83.25 118 ILE A O 1
ATOM 985 N N . ASN A 1 119 ? 27.158 1.623 -37.574 1.00 66.81 119 ASN A N 1
ATOM 986 C CA . ASN A 1 119 ? 28.378 2.422 -37.719 1.00 66.81 119 ASN A CA 1
ATOM 987 C C . ASN A 1 119 ? 29.426 1.776 -38.653 1.00 66.81 119 ASN A C 1
ATOM 989 O O . ASN A 1 119 ? 30.184 2.484 -39.301 1.00 66.81 119 ASN A O 1
ATOM 993 N N . ILE A 1 120 ? 29.446 0.441 -38.773 1.00 62.34 120 ILE A N 1
ATOM 994 C CA . ILE A 1 120 ? 30.350 -0.295 -39.683 1.00 62.34 120 ILE A CA 1
ATOM 995 C C . ILE A 1 120 ? 29.824 -0.323 -41.135 1.00 62.34 120 ILE A C 1
ATOM 997 O O . ILE A 1 120 ? 30.572 -0.620 -42.062 1.00 62.34 120 ILE A O 1
ATOM 1001 N N . GLN A 1 121 ? 28.541 -0.026 -41.361 1.00 57.50 121 GLN A N 1
ATOM 1002 C CA . GLN A 1 121 ? 27.886 -0.170 -42.668 1.00 57.50 121 GLN A CA 1
ATOM 1003 C C . GLN A 1 121 ? 27.772 1.128 -43.476 1.00 57.50 121 GLN A C 1
ATOM 1005 O O . GLN A 1 121 ? 27.223 1.075 -44.573 1.00 57.50 121 GLN A O 1
ATOM 1010 N N . ILE A 1 122 ? 28.285 2.265 -42.994 1.00 51.06 122 ILE A N 1
ATOM 1011 C CA . ILE A 1 122 ? 28.482 3.453 -43.839 1.00 51.06 122 ILE A CA 1
ATOM 1012 C C . ILE A 1 122 ? 29.769 3.211 -44.638 1.00 51.06 122 ILE A C 1
ATOM 1014 O O . ILE A 1 122 ? 30.849 3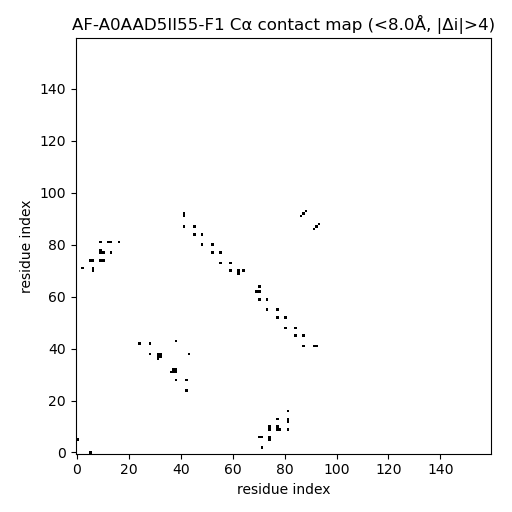.273 -44.051 1.00 51.06 122 ILE A O 1
ATOM 1018 N N . PRO A 1 123 ? 29.707 2.909 -45.949 1.00 48.72 123 PRO A N 1
ATOM 1019 C CA . PRO A 1 123 ? 30.912 2.869 -46.753 1.00 48.72 123 PRO A CA 1
ATOM 1020 C C . PRO A 1 123 ? 31.385 4.314 -46.868 1.00 48.72 123 PRO A C 1
ATOM 1022 O O . PRO A 1 123 ? 30.643 5.169 -47.358 1.00 48.72 123 PRO A O 1
ATOM 1025 N N . GLU A 1 124 ? 32.605 4.594 -46.417 1.00 52.50 124 GLU A N 1
ATOM 1026 C CA . GLU A 1 124 ? 33.309 5.803 -46.825 1.00 52.50 124 GLU A CA 1
ATOM 1027 C C . GLU A 1 124 ? 33.327 5.831 -48.359 1.00 52.50 124 GLU A C 1
ATOM 1029 O O . GLU A 1 124 ? 34.005 5.046 -49.028 1.00 52.50 124 GLU A O 1
ATOM 1034 N N . GLY A 1 125 ? 32.482 6.688 -48.927 1.00 50.69 125 GLY A N 1
ATOM 1035 C CA . GLY A 1 125 ? 32.416 6.928 -50.355 1.00 50.69 125 GLY A CA 1
ATOM 1036 C C . GLY A 1 125 ? 33.714 7.570 -50.830 1.00 50.69 125 GLY A C 1
ATOM 1037 O O . GLY A 1 125 ? 33.966 8.743 -50.584 1.00 50.69 125 GLY A O 1
ATOM 1038 N N . VAL A 1 126 ? 34.509 6.755 -51.515 1.00 49.72 126 VAL A N 1
ATOM 1039 C CA . VAL A 1 126 ? 35.578 7.053 -52.476 1.00 49.72 126 VAL A CA 1
ATOM 1040 C C . VAL A 1 126 ? 35.511 8.448 -53.127 1.00 49.72 126 VAL A C 1
ATOM 1042 O O . VAL A 1 126 ? 34.572 8.759 -53.854 1.00 49.72 126 VAL A O 1
ATOM 1045 N N . SER A 1 127 ? 36.598 9.213 -52.980 1.00 42.62 127 SER A N 1
ATOM 1046 C CA . SER A 1 127 ? 37.165 10.149 -53.973 1.00 42.62 127 SER A CA 1
ATOM 1047 C C . SER A 1 127 ? 38.589 10.489 -53.494 1.00 42.62 127 SER A C 1
ATOM 1049 O O . SER A 1 127 ? 38.743 11.208 -52.519 1.00 42.62 127 SER A O 1
ATOM 1051 N N . GLY A 1 128 ? 39.676 9.870 -53.960 1.00 45.44 128 GLY A N 1
ATOM 1052 C CA . GLY A 1 128 ? 40.198 9.928 -55.323 1.00 45.44 128 GLY A CA 1
ATOM 1053 C C . GLY A 1 128 ? 41.280 11.019 -55.432 1.00 45.44 128 GLY A C 1
ATOM 1054 O O . GLY A 1 128 ? 40.927 12.174 -55.635 1.00 45.44 128 GLY A O 1
ATOM 1055 N N . GLY A 1 129 ? 42.572 10.652 -55.338 1.00 37.44 129 GLY A N 1
ATOM 1056 C CA . GLY A 1 129 ? 43.686 11.453 -55.885 1.00 37.44 129 GLY A CA 1
ATOM 1057 C C . GLY A 1 129 ? 44.942 11.648 -55.013 1.00 37.44 129 GLY A C 1
ATOM 1058 O O . GLY A 1 129 ? 44.919 12.461 -54.099 1.00 37.44 129 GLY A O 1
ATOM 1059 N N . GLY A 1 130 ? 46.058 11.012 -55.412 1.00 36.56 130 GLY A N 1
ATOM 1060 C CA . GLY A 1 130 ? 47.412 11.602 -55.349 1.00 36.56 130 GLY A CA 1
ATOM 1061 C C . GLY A 1 130 ? 48.398 11.109 -54.274 1.00 36.56 130 GLY A C 1
ATOM 1062 O O . GLY A 1 130 ? 48.309 11.537 -53.134 1.00 36.56 130 GLY A O 1
ATOM 1063 N N . GLU A 1 131 ? 49.334 10.237 -54.691 1.00 38.81 131 GLU A N 1
ATOM 1064 C CA . GLU A 1 131 ? 50.813 10.242 -54.481 1.00 38.81 131 GLU A CA 1
ATOM 1065 C C . GLU A 1 131 ? 51.421 11.027 -53.284 1.00 38.81 131 GLU A C 1
ATOM 1067 O O . GLU A 1 131 ? 51.036 12.152 -53.018 1.00 38.81 131 GLU A O 1
ATOM 1072 N N . SER A 1 132 ? 52.498 10.641 -52.582 1.00 44.09 132 SER A N 1
ATOM 1073 C CA . SER A 1 132 ? 53.440 9.513 -52.592 1.00 44.09 132 SER A CA 1
ATOM 1074 C C . SER A 1 132 ? 54.379 9.655 -51.362 1.00 44.09 132 SER A C 1
ATOM 1076 O O . SER A 1 132 ? 54.659 10.771 -50.935 1.00 44.09 132 SER A O 1
ATOM 1078 N N . SER A 1 133 ? 54.905 8.524 -50.865 1.00 49.06 133 SER A N 1
ATOM 1079 C CA . SER A 1 133 ? 56.166 8.319 -50.097 1.00 49.06 133 SER A CA 1
ATOM 1080 C C . SER A 1 133 ? 56.434 9.089 -48.780 1.00 49.06 133 SER A C 1
ATOM 1082 O O . SER A 1 133 ? 56.742 10.273 -48.792 1.00 49.06 133 SER A O 1
ATOM 1084 N N . ASN A 1 134 ? 56.604 8.386 -47.649 1.00 39.03 134 ASN A N 1
ATOM 1085 C CA . ASN A 1 134 ? 57.884 7.766 -47.251 1.00 39.03 134 ASN A CA 1
ATOM 1086 C C . ASN A 1 134 ? 57.828 7.087 -45.865 1.00 39.03 134 ASN A C 1
ATOM 1088 O O . ASN A 1 134 ? 56.999 7.396 -45.017 1.00 39.03 134 ASN A O 1
ATOM 1092 N N . ALA A 1 135 ? 58.743 6.133 -45.699 1.00 45.19 135 ALA A N 1
ATOM 1093 C CA . ALA A 1 135 ? 58.915 5.186 -44.601 1.00 45.19 135 ALA A CA 1
ATOM 1094 C C . ALA A 1 135 ? 59.323 5.787 -43.240 1.00 45.19 135 ALA A C 1
ATOM 1096 O O . ALA A 1 135 ? 60.085 6.747 -43.201 1.00 45.19 135 ALA A O 1
ATOM 1097 N N . ALA A 1 136 ? 58.958 5.102 -42.149 1.00 39.50 136 ALA A N 1
ATOM 1098 C CA . ALA A 1 136 ? 59.893 4.632 -41.114 1.00 39.50 136 ALA A CA 1
ATOM 1099 C C . ALA A 1 136 ? 59.169 3.707 -40.115 1.00 39.50 136 ALA A C 1
ATOM 1101 O O . ALA A 1 136 ? 58.076 4.009 -39.646 1.00 39.50 136 ALA A O 1
ATOM 1102 N N . ALA A 1 137 ? 59.791 2.566 -39.829 1.00 46.97 137 ALA A N 1
ATOM 1103 C CA . ALA A 1 137 ? 59.346 1.548 -38.885 1.00 46.97 137 ALA A CA 1
ATOM 1104 C C . ALA A 1 137 ? 59.776 1.867 -37.444 1.00 46.97 137 ALA A C 1
ATOM 1106 O O . ALA A 1 137 ? 60.858 2.417 -37.271 1.00 46.97 137 ALA A O 1
ATOM 1107 N N . THR A 1 138 ? 58.976 1.430 -36.464 1.00 40.62 138 THR A N 1
ATOM 1108 C CA . THR A 1 138 ? 59.345 0.720 -35.211 1.00 40.62 138 THR A CA 1
ATOM 1109 C C . THR A 1 138 ? 58.033 0.429 -34.461 1.00 40.62 138 THR A C 1
ATOM 1111 O O . THR A 1 138 ? 57.227 1.327 -34.258 1.00 40.62 138 THR A O 1
ATOM 1114 N N . ASP A 1 139 ? 57.596 -0.818 -34.314 1.00 38.12 139 ASP A N 1
ATOM 1115 C CA . ASP A 1 139 ? 58.033 -1.888 -33.397 1.00 38.12 139 ASP A CA 1
ATOM 1116 C C . ASP A 1 139 ? 57.215 -1.925 -32.085 1.00 38.12 139 ASP A C 1
ATOM 1118 O O . ASP A 1 139 ? 56.684 -0.923 -31.618 1.00 38.12 139 ASP A O 1
ATOM 1122 N N . GLN A 1 140 ? 57.015 -3.148 -31.603 1.00 44.25 140 GLN A N 1
ATOM 1123 C CA . GLN A 1 140 ? 55.929 -3.685 -30.782 1.00 44.25 140 GLN A CA 1
ATOM 1124 C C . GLN A 1 140 ? 55.938 -3.239 -29.308 1.00 44.25 140 GLN A C 1
ATOM 1126 O O . GLN A 1 140 ? 56.999 -3.052 -28.727 1.00 44.25 140 GLN A O 1
ATOM 1131 N N . SER A 1 141 ? 54.767 -3.236 -28.650 1.00 40.22 141 SER A N 1
ATOM 1132 C CA . SER A 1 141 ? 54.583 -4.018 -27.410 1.00 40.22 141 SER A CA 1
ATOM 1133 C C . SER A 1 141 ? 53.117 -4.093 -26.978 1.00 40.22 141 SER A C 1
ATOM 1135 O O . SER A 1 141 ? 52.433 -3.089 -26.790 1.00 40.22 141 SER A O 1
ATOM 1137 N N . SER A 1 142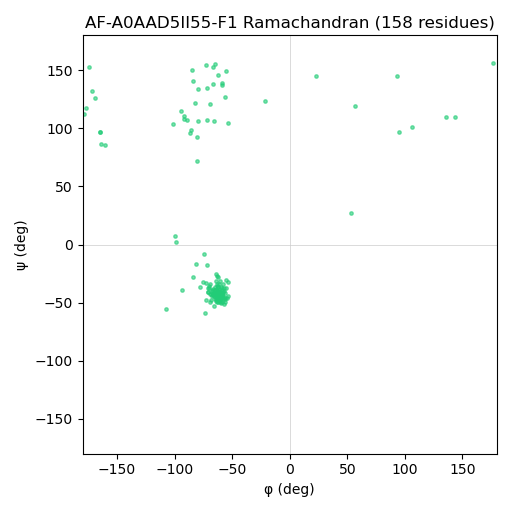 ? 52.692 -5.336 -26.794 1.00 44.03 142 SER A N 1
ATOM 1138 C CA . SER A 1 142 ? 51.502 -5.839 -26.120 1.00 44.03 142 SER A CA 1
ATOM 1139 C C . SER A 1 142 ? 51.385 -5.349 -24.668 1.00 44.03 142 SER A C 1
ATOM 1141 O O . SER A 1 142 ? 52.402 -5.157 -24.006 1.00 44.03 142 SER A O 1
ATOM 1143 N N . ASP A 1 143 ? 50.163 -5.176 -24.155 1.00 40.88 143 ASP A N 1
ATOM 1144 C CA . ASP A 1 143 ? 49.560 -6.193 -23.280 1.00 40.88 143 ASP A CA 1
ATOM 1145 C C . ASP A 1 143 ? 48.123 -5.833 -22.868 1.00 40.88 143 ASP A C 1
ATOM 1147 O O . ASP A 1 143 ? 47.833 -4.845 -22.194 1.00 40.88 143 ASP A O 1
ATOM 1151 N N . ASP A 1 144 ? 47.227 -6.711 -23.309 1.00 40.97 144 ASP A N 1
ATOM 1152 C CA . ASP A 1 144 ? 45.863 -6.922 -22.853 1.00 40.97 144 ASP A CA 1
ATOM 1153 C C . ASP A 1 144 ? 45.891 -7.765 -21.569 1.00 40.97 144 ASP A C 1
ATOM 1155 O O . ASP A 1 144 ? 46.563 -8.798 -21.521 1.00 40.97 144 ASP A O 1
ATOM 1159 N N . GLN A 1 145 ? 45.127 -7.362 -20.548 1.00 43.44 145 GLN A N 1
ATOM 1160 C CA . 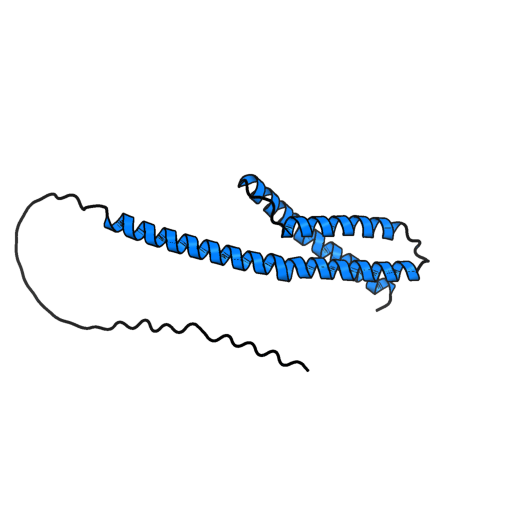GLN A 1 145 ? 44.395 -8.327 -19.727 1.00 43.44 145 GLN A CA 1
ATOM 1161 C C . GLN A 1 145 ? 43.318 -7.660 -18.871 1.00 43.44 145 GLN A C 1
ATOM 1163 O O . GLN A 1 145 ? 43.529 -7.194 -17.749 1.00 43.44 145 GLN A O 1
ATOM 1168 N N . THR A 1 146 ? 42.102 -7.710 -19.403 1.00 40.94 146 THR A N 1
ATOM 1169 C CA . THR A 1 146 ? 40.865 -7.496 -18.654 1.00 40.94 146 THR A CA 1
ATOM 1170 C C . THR A 1 146 ? 40.512 -8.791 -17.912 1.00 40.94 146 THR A C 1
ATOM 1172 O O . THR A 1 146 ? 39.859 -9.681 -18.453 1.00 40.94 146 THR A O 1
ATOM 1175 N N . ALA A 1 147 ? 40.955 -8.938 -16.662 1.00 39.97 147 ALA A N 1
ATOM 1176 C CA . ALA A 1 147 ? 40.599 -10.086 -15.829 1.00 39.97 147 ALA A CA 1
ATOM 1177 C C . ALA A 1 147 ? 39.272 -9.833 -15.098 1.00 39.97 147 ALA A C 1
ATOM 1179 O O . ALA A 1 147 ? 39.216 -9.231 -14.025 1.00 39.97 147 ALA A O 1
ATOM 1180 N N . GLY A 1 148 ? 38.184 -10.331 -15.685 1.00 42.84 148 GLY A N 1
ATOM 1181 C CA . GLY A 1 148 ? 36.915 -10.502 -14.991 1.00 42.84 148 GLY A CA 1
ATOM 1182 C C . GLY A 1 148 ? 37.028 -11.487 -13.823 1.00 42.84 148 GLY A C 1
ATOM 1183 O O . GLY A 1 148 ? 37.732 -12.490 -13.905 1.00 42.84 148 GLY A O 1
ATOM 1184 N N . ARG A 1 149 ? 36.270 -11.230 -12.751 1.00 43.09 149 ARG A N 1
ATOM 1185 C CA . ARG A 1 149 ? 35.761 -12.256 -11.823 1.00 43.09 149 ARG A CA 1
ATOM 1186 C C . ARG A 1 149 ? 34.579 -11.703 -11.031 1.00 43.09 149 ARG A C 1
ATOM 1188 O O . ARG A 1 149 ? 34.703 -11.207 -9.917 1.00 43.09 149 ARG A O 1
ATOM 1195 N N . GLN A 1 150 ? 33.403 -11.824 -11.634 1.00 43.16 150 GLN A N 1
ATOM 1196 C CA . GLN A 1 150 ? 32.121 -11.736 -10.949 1.00 43.16 150 GLN A CA 1
ATOM 1197 C C . GLN A 1 150 ? 31.678 -13.162 -10.601 1.00 43.16 150 GLN A C 1
ATOM 1199 O O . GLN A 1 150 ? 31.444 -13.962 -11.502 1.00 43.16 150 GLN A O 1
ATOM 1204 N N . SER A 1 151 ? 3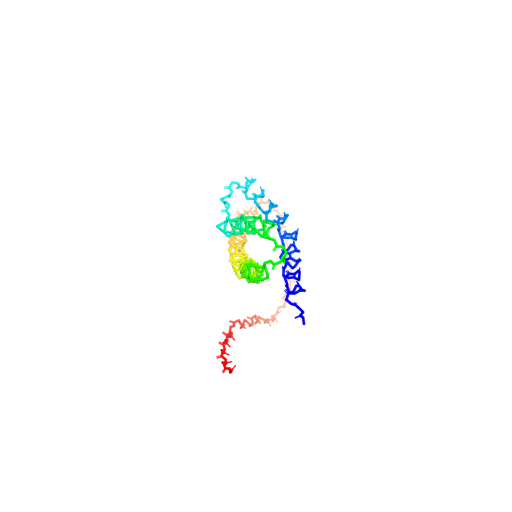1.590 -13.469 -9.303 1.00 43.97 151 SER A N 1
ATOM 1205 C CA . SER A 1 151 ? 30.610 -14.375 -8.665 1.00 43.97 151 SER A CA 1
ATOM 1206 C C . SER A 1 151 ? 31.215 -15.185 -7.526 1.00 43.97 151 SER A C 1
ATOM 1208 O O . SER A 1 151 ? 31.917 -16.166 -7.763 1.00 43.97 151 SER A O 1
ATOM 1210 N N . ARG A 1 15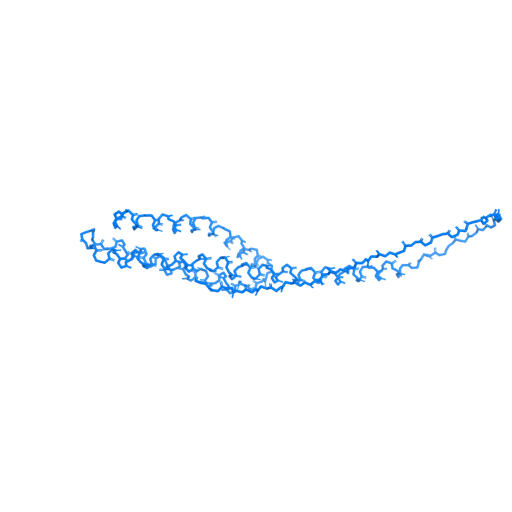2 ? 30.804 -14.854 -6.296 1.00 40.03 152 ARG A N 1
ATOM 1211 C CA . ARG A 1 152 ? 30.298 -15.844 -5.331 1.00 40.03 152 ARG A CA 1
ATOM 1212 C C . ARG A 1 152 ? 29.552 -15.132 -4.193 1.00 40.03 152 ARG A C 1
ATOM 1214 O O . ARG A 1 152 ? 30.135 -14.828 -3.160 1.00 40.03 152 ARG A O 1
ATOM 1221 N N . PHE A 1 153 ? 28.257 -14.868 -4.377 1.00 40.94 153 PHE A N 1
ATOM 1222 C CA . PHE A 1 153 ? 27.357 -14.605 -3.250 1.00 40.94 153 PHE A CA 1
ATOM 1223 C C . PHE A 1 153 ? 26.842 -15.953 -2.733 1.00 40.94 153 PHE A C 1
ATOM 1225 O O . PHE A 1 153 ? 25.927 -16.536 -3.302 1.00 40.94 153 PHE A O 1
ATOM 1232 N N . GLU A 1 154 ? 27.451 -16.456 -1.663 1.00 47.97 154 GLU A N 1
ATOM 1233 C CA . GLU A 1 154 ? 26.879 -17.509 -0.818 1.00 47.97 154 GLU A CA 1
ATOM 1234 C C . GLU A 1 154 ? 26.324 -16.830 0.441 1.00 47.97 154 GLU A C 1
ATOM 1236 O O . GLU A 1 154 ? 27.081 -16.427 1.324 1.00 47.97 154 GLU A O 1
ATOM 1241 N N . MET A 1 155 ? 24.999 -16.678 0.530 1.00 41.56 155 MET A N 1
ATOM 1242 C CA . MET A 1 155 ? 24.334 -16.293 1.777 1.00 41.56 155 MET A CA 1
ATOM 1243 C C . MET A 1 155 ? 23.992 -17.553 2.573 1.00 41.56 155 MET A C 1
ATOM 1245 O O . MET A 1 155 ? 23.064 -18.288 2.241 1.00 41.56 155 MET A O 1
ATOM 1249 N N . ARG A 1 156 ? 24.729 -17.787 3.663 1.00 48.72 156 ARG A N 1
ATOM 1250 C CA . ARG A 1 156 ? 24.375 -18.782 4.681 1.00 48.72 156 ARG A CA 1
ATOM 1251 C C . ARG A 1 156 ? 23.550 -18.118 5.778 1.00 48.72 156 ARG A C 1
ATOM 1253 O O . ARG A 1 156 ? 24.085 -17.387 6.606 1.00 48.72 156 ARG A O 1
ATOM 1260 N N . PHE A 1 157 ? 22.257 -18.424 5.826 1.00 44.28 157 PHE A N 1
ATOM 1261 C CA . PHE A 1 157 ? 21.416 -18.109 6.978 1.00 44.28 157 PHE A CA 1
ATOM 1262 C C . PHE A 1 157 ? 21.786 -19.026 8.152 1.00 44.28 157 PHE A C 1
ATOM 1264 O O . PHE A 1 157 ? 21.452 -20.211 8.157 1.00 44.28 157 PHE A O 1
ATOM 1271 N N . ARG A 1 158 ? 22.461 -18.486 9.174 1.00 53.50 158 ARG A N 1
ATOM 1272 C CA . ARG A 1 158 ? 22.510 -19.106 10.506 1.00 53.50 158 ARG A CA 1
ATOM 1273 C C . ARG A 1 158 ? 21.381 -18.529 11.351 1.00 53.50 158 ARG A C 1
ATOM 1275 O O . ARG A 1 158 ? 21.423 -17.365 11.728 1.00 53.50 158 ARG A O 1
ATOM 1282 N N . ARG A 1 159 ? 20.388 -19.367 11.648 1.00 46.75 159 ARG A N 1
ATOM 1283 C CA . ARG A 1 159 ? 19.410 -19.129 12.714 1.00 46.75 159 ARG A CA 1
ATOM 1284 C C . ARG A 1 159 ? 20.098 -19.301 14.072 1.00 46.75 159 ARG A C 1
ATOM 1286 O O . ARG A 1 159 ? 20.799 -20.295 14.270 1.00 46.75 159 ARG A O 1
ATOM 1293 N N . LYS A 1 160 ? 19.854 -18.373 14.990 1.00 55.53 160 LYS A N 1
ATOM 1294 C CA . LYS A 1 160 ? 19.780 -18.620 16.431 1.00 55.53 160 LYS A CA 1
ATOM 1295 C C . LYS A 1 160 ? 18.590 -17.846 16.966 1.00 55.53 160 LYS A C 1
ATOM 1297 O O . LYS A 1 160 ? 18.388 -16.718 16.469 1.00 55.53 160 LYS A O 1
#

Foldseek 3Di:
DDLVVLLVVLVVLLVVLCVVVVVVLVVVVVVCVVVVHDRDPLSVVLVVLVVVVVVLVVVQVPDDPVPSVVSSVSSVVSNVSSVVNCCSVVPVVVVVVVVVVVVVVVVVVVVVVVVVVVVVPPPPDDDDDDDDDDDDDDDDDDDDDDDDDDDDDDDDDDDD

Mean predicted aligned error: 15.12 Å

Organism: Acer negundo (NCBI:txid4023)

pLDDT: mean 75.84, std 19.3, range [36.56, 95.19]

Radius of gyration: 30.36 Å; Cα contacts (8 Å, |Δi|>4): 44; chains: 1; bounding box: 78×31×84 Å

Secondary structure (DSSP, 8-state):
--HHHHHHHHHHHHHHHHHHHHHHHHHHHHHHHHTTPPPPHHHHHHHHHHHHHHHHHHHHHTS-TT-HHHHHHHHHHHHHHHHHHHHIIIIIHHHHHHHHHHHHHHHHHHHHHHHHHHHTSS--------------------------------------